Protein AF-A0A1J7C8D5-F1 (afdb_monomer_lite)

Structure (mmCIF, N/CA/C/O backbone):
data_AF-A0A1J7C8D5-F1
#
_entry.id   AF-A0A1J7C8D5-F1
#
loop_
_atom_site.group_PDB
_atom_site.id
_atom_site.type_symbol
_atom_site.label_atom_id
_atom_site.label_alt_id
_atom_site.label_comp_id
_atom_site.label_asym_id
_atom_site.label_entity_id
_atom_site.label_seq_id
_atom_site.pdbx_PDB_ins_code
_atom_site.Cartn_x
_atom_site.Cartn_y
_atom_site.Cartn_z
_atom_site.occupancy
_atom_site.B_iso_or_equiv
_atom_site.auth_seq_id
_atom_site.auth_comp_id
_atom_site.auth_asym_id
_atom_site.auth_atom_id
_atom_site.pdbx_PDB_model_num
ATOM 1 N N . MET A 1 1 ? -14.753 -7.731 -18.703 1.00 59.88 1 MET A N 1
ATOM 2 C CA . MET A 1 1 ? -14.524 -6.638 -17.729 1.00 59.88 1 MET A CA 1
ATOM 3 C C . MET A 1 1 ? -13.085 -6.703 -17.249 1.00 59.88 1 MET A C 1
ATOM 5 O O . MET A 1 1 ? -12.625 -7.797 -16.935 1.00 59.88 1 MET A O 1
ATOM 9 N N . GLY A 1 2 ? -12.361 -5.581 -17.249 1.00 81.50 2 GLY A N 1
ATOM 10 C CA . GLY A 1 2 ? -10.963 -5.546 -16.809 1.00 81.50 2 GLY A CA 1
ATOM 11 C C . GLY A 1 2 ? -10.832 -5.705 -15.291 1.00 81.50 2 GLY A C 1
ATOM 12 O O . GLY A 1 2 ? -11.803 -5.534 -14.555 1.00 81.50 2 GLY A O 1
ATOM 13 N N . LEU A 1 3 ? -9.626 -6.015 -14.795 1.00 83.50 3 LEU A N 1
ATOM 14 C CA . LEU A 1 3 ? -9.360 -6.069 -13.348 1.00 83.50 3 LEU A CA 1
ATOM 15 C C . LEU A 1 3 ? -9.719 -4.737 -12.666 1.00 83.50 3 LEU A C 1
ATOM 17 O O . LEU A 1 3 ? -10.381 -4.744 -11.635 1.00 83.50 3 LEU A O 1
ATOM 21 N N . ILE A 1 4 ? -9.399 -3.605 -13.298 1.00 84.44 4 ILE A N 1
ATOM 22 C CA . ILE A 1 4 ? -9.742 -2.271 -12.791 1.00 84.44 4 ILE A CA 1
ATOM 23 C C . ILE A 1 4 ? -11.251 -2.042 -12.640 1.00 84.44 4 ILE A C 1
ATOM 25 O O . ILE A 1 4 ? -11.657 -1.410 -11.673 1.00 84.44 4 ILE A O 1
ATOM 29 N N . ASP A 1 5 ? -12.091 -2.583 -13.527 1.00 84.69 5 ASP A N 1
ATOM 30 C CA . ASP A 1 5 ? -13.547 -2.428 -13.409 1.00 84.69 5 ASP A CA 1
ATOM 31 C C . ASP A 1 5 ? -14.073 -3.184 -12.183 1.00 84.69 5 ASP A C 1
ATOM 33 O O . ASP A 1 5 ? -14.836 -2.633 -11.396 1.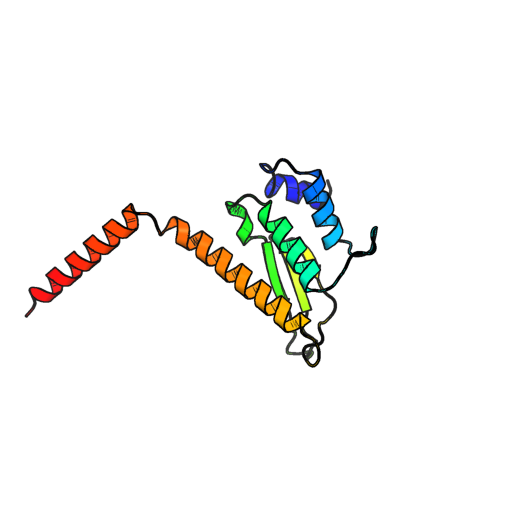00 84.69 5 ASP A O 1
ATOM 37 N N . ARG A 1 6 ? -13.570 -4.407 -11.952 1.00 85.62 6 ARG A N 1
ATOM 38 C CA . ARG A 1 6 ? -13.903 -5.204 -10.758 1.00 85.62 6 ARG A CA 1
ATOM 39 C C . ARG A 1 6 ? -13.435 -4.532 -9.469 1.00 85.62 6 ARG A C 1
ATOM 41 O O . ARG A 1 6 ? -14.167 -4.525 -8.481 1.00 85.62 6 ARG A O 1
ATOM 48 N N . LEU A 1 7 ? -12.225 -3.969 -9.475 1.00 86.25 7 LEU A N 1
ATOM 49 C CA . LEU A 1 7 ? -11.710 -3.211 -8.338 1.00 86.25 7 LEU A CA 1
ATOM 50 C C . LEU A 1 7 ? -12.563 -1.960 -8.092 1.00 86.25 7 LEU A C 1
ATOM 52 O O . LEU A 1 7 ? -12.908 -1.687 -6.947 1.00 86.25 7 LEU A O 1
ATOM 56 N N . TYR A 1 8 ? -12.938 -1.234 -9.150 1.00 86.06 8 TYR A N 1
ATOM 57 C CA . TYR A 1 8 ? -13.786 -0.044 -9.067 1.00 86.06 8 TYR A CA 1
ATOM 58 C C . TYR A 1 8 ? -15.132 -0.347 -8.412 1.00 86.06 8 TYR A C 1
ATOM 60 O O . TYR A 1 8 ? -15.490 0.282 -7.414 1.00 86.06 8 TYR A O 1
ATOM 68 N N . ASP A 1 9 ? -15.833 -1.355 -8.929 1.00 85.50 9 ASP A N 1
ATOM 69 C CA . ASP A 1 9 ? -17.159 -1.732 -8.449 1.00 85.50 9 ASP A CA 1
ATOM 70 C C . ASP A 1 9 ? -17.144 -2.196 -6.991 1.00 85.50 9 ASP A C 1
ATOM 72 O O . ASP A 1 9 ? -18.084 -1.919 -6.248 1.00 85.50 9 ASP A O 1
ATOM 76 N N . ARG A 1 10 ? -16.075 -2.877 -6.567 1.00 86.81 10 ARG A N 1
ATOM 77 C CA . ARG A 1 10 ? -15.963 -3.411 -5.207 1.00 86.81 10 ARG A CA 1
ATOM 78 C C . ARG A 1 10 ? -15.462 -2.380 -4.199 1.00 86.81 10 ARG A C 1
ATOM 80 O O . ARG A 1 10 ? -16.015 -2.285 -3.112 1.00 86.81 10 ARG A O 1
ATOM 87 N N . PHE A 1 11 ? -14.426 -1.619 -4.542 1.00 85.75 11 PHE A N 1
ATOM 88 C CA . PHE A 1 11 ? -13.656 -0.843 -3.563 1.00 85.75 11 PHE A CA 1
ATOM 89 C C . PHE A 1 11 ? -13.886 0.669 -3.628 1.00 85.75 11 PHE A C 1
ATOM 91 O O . PHE A 1 11 ? -13.628 1.358 -2.643 1.00 85.75 11 PHE A O 1
ATOM 98 N N . PHE A 1 12 ? -14.379 1.189 -4.757 1.00 84.81 12 PHE A N 1
ATOM 99 C CA . PHE A 1 12 ? -14.393 2.628 -5.050 1.00 84.81 12 PHE A CA 1
ATOM 100 C C . PHE A 1 12 ? -15.780 3.183 -5.408 1.00 84.81 12 PHE A C 1
ATOM 102 O O . PHE A 1 12 ? -15.891 4.333 -5.835 1.00 84.81 12 PHE A O 1
ATOM 109 N N . ARG A 1 13 ? -16.841 2.380 -5.250 1.00 70.56 13 ARG A N 1
ATOM 110 C CA . ARG A 1 13 ? -18.203 2.654 -5.749 1.00 70.56 13 ARG A CA 1
ATOM 111 C C . ARG A 1 13 ? -18.802 4.001 -5.317 1.00 70.56 13 ARG A C 1
ATOM 113 O O . ARG A 1 13 ? -19.675 4.508 -6.010 1.00 70.56 13 ARG A O 1
ATOM 120 N N . GLN A 1 14 ? -18.339 4.581 -4.207 1.00 65.75 14 GLN A N 1
ATOM 121 C CA . GLN A 1 14 ? -18.823 5.866 -3.678 1.00 65.75 14 GLN A CA 1
ATOM 122 C C . GLN A 1 14 ? -17.901 7.059 -4.015 1.00 65.75 14 GLN A C 1
ATOM 124 O O . GLN A 1 14 ? -18.223 8.206 -3.714 1.00 65.75 14 GLN A O 1
ATOM 129 N N . GLY A 1 15 ? -16.756 6.818 -4.660 1.00 57.25 15 GLY A N 1
ATOM 130 C CA . GLY A 1 15 ? -15.755 7.833 -4.975 1.00 57.25 15 GLY A CA 1
ATOM 131 C C . GLY A 1 15 ? -15.958 8.434 -6.364 1.00 57.25 15 GLY A C 1
ATOM 132 O O . GLY A 1 15 ? -15.539 7.856 -7.374 1.00 57.25 15 GLY A O 1
ATOM 133 N N . GLY A 1 16 ? -16.552 9.627 -6.434 1.00 62.59 16 GLY A N 1
ATOM 134 C CA . GLY A 1 16 ? -16.609 10.438 -7.652 1.00 62.59 16 GLY A CA 1
ATOM 135 C C . GLY A 1 16 ? -15.207 10.855 -8.097 1.00 62.59 16 GLY A C 1
ATOM 136 O O . GLY A 1 16 ? -14.746 11.917 -7.701 1.00 62.59 16 GLY A O 1
ATOM 137 N N . LYS A 1 17 ? -14.501 9.976 -8.830 1.00 82.00 17 LYS A N 1
ATOM 138 C CA . LYS A 1 17 ? -13.147 10.171 -9.404 1.00 82.00 17 LYS A CA 1
ATOM 139 C C . LYS A 1 17 ? -12.675 8.971 -10.256 1.00 82.00 17 LYS A C 1
ATOM 141 O O . LYS A 1 17 ? -11.482 8.674 -10.298 1.00 82.00 17 LYS A O 1
ATOM 146 N N . ARG A 1 18 ? -13.574 8.269 -10.973 1.00 85.94 18 ARG A N 1
ATOM 147 C CA . ARG A 1 18 ? -13.233 7.056 -11.766 1.00 85.94 18 ARG A CA 1
ATOM 148 C C . ARG A 1 18 ? -12.024 7.249 -12.684 1.00 85.94 18 ARG A C 1
ATOM 150 O O . ARG A 1 18 ? -11.163 6.375 -12.743 1.00 85.94 18 ARG A O 1
ATOM 157 N N . ALA A 1 19 ? -11.926 8.400 -13.349 1.00 85.25 19 ALA A N 1
ATOM 158 C CA . ALA A 1 19 ? -10.792 8.728 -14.210 1.00 85.25 19 ALA A CA 1
ATOM 159 C C . ALA A 1 19 ? -9.460 8.799 -13.437 1.00 85.25 19 ALA A C 1
ATOM 161 O O . ALA A 1 19 ? -8.472 8.215 -13.875 1.00 85.25 19 ALA A O 1
ATOM 162 N N . ALA A 1 20 ? -9.439 9.445 -12.265 1.00 87.00 20 ALA A N 1
ATOM 163 C CA . ALA A 1 20 ? -8.242 9.564 -11.430 1.00 87.00 20 ALA A CA 1
ATOM 164 C C . ALA A 1 20 ? -7.811 8.210 -10.843 1.00 87.00 20 ALA A C 1
ATOM 166 O O . ALA A 1 20 ? -6.635 7.865 -10.902 1.00 87.00 20 ALA A O 1
ATOM 167 N N . ILE A 1 21 ? -8.767 7.408 -10.363 1.00 88.81 21 ILE A N 1
ATOM 168 C CA . ILE A 1 21 ? -8.517 6.048 -9.853 1.00 88.81 21 ILE A CA 1
ATOM 169 C C . ILE A 1 21 ? -7.959 5.154 -10.963 1.00 88.81 21 ILE A C 1
ATOM 171 O O . ILE A 1 21 ? -6.956 4.471 -10.774 1.00 88.81 21 ILE A O 1
ATOM 175 N N . THR A 1 22 ? -8.562 5.207 -12.153 1.00 88.62 22 THR A N 1
ATOM 176 C CA . THR A 1 22 ? -8.097 4.438 -13.315 1.00 88.62 22 THR A CA 1
ATOM 177 C C . THR A 1 22 ? -6.695 4.872 -13.740 1.00 88.62 22 THR A C 1
ATOM 179 O O . THR A 1 22 ? -5.872 4.024 -14.085 1.00 88.62 22 THR A O 1
ATOM 182 N N . ARG A 1 23 ? -6.395 6.179 -13.699 1.00 87.94 23 ARG A N 1
ATOM 183 C CA . ARG A 1 23 ? -5.058 6.709 -13.996 1.00 87.94 23 ARG A CA 1
ATOM 184 C C . ARG A 1 23 ? -4.024 6.202 -12.991 1.00 87.94 23 ARG A C 1
ATOM 186 O O . ARG A 1 23 ? -3.022 5.639 -13.419 1.00 87.94 23 ARG A O 1
ATOM 193 N N . LEU A 1 24 ? -4.284 6.345 -11.691 1.00 89.25 24 LEU A N 1
ATOM 194 C CA . LEU A 1 24 ? -3.383 5.875 -10.631 1.00 89.25 24 LEU A CA 1
ATOM 195 C C . LEU A 1 24 ? -3.151 4.366 -10.713 1.00 89.25 24 LEU A C 1
ATOM 197 O O . LEU A 1 24 ? -2.011 3.915 -10.668 1.00 89.25 24 LEU A O 1
ATOM 201 N N . TYR A 1 25 ? -4.211 3.582 -10.922 1.00 90.38 25 TYR A N 1
ATOM 202 C CA . TYR A 1 25 ? -4.084 2.139 -11.106 1.00 90.38 25 TYR A CA 1
ATOM 203 C C . TYR A 1 25 ? -3.180 1.784 -12.294 1.00 90.38 25 TYR A C 1
ATOM 205 O O . TYR A 1 25 ? -2.343 0.889 -12.189 1.00 90.38 25 TYR A O 1
ATOM 213 N N . ARG A 1 26 ? -3.321 2.480 -13.430 1.00 88.81 26 ARG A N 1
ATOM 214 C CA . ARG A 1 26 ? -2.467 2.248 -14.607 1.00 88.81 26 ARG A CA 1
ATOM 215 C C . ARG A 1 26 ? -1.009 2.607 -14.333 1.00 88.81 26 ARG A C 1
ATOM 217 O O . ARG A 1 26 ? -0.135 1.850 -14.731 1.00 88.81 26 ARG A O 1
ATOM 224 N N . GLN A 1 27 ? -0.755 3.707 -13.624 1.00 88.88 27 GLN A N 1
ATOM 225 C CA . GLN A 1 27 ? 0.602 4.109 -13.233 1.00 88.88 27 GLN A CA 1
ATOM 226 C C . GLN A 1 27 ? 1.280 3.072 -12.323 1.00 88.88 27 GLN A C 1
ATOM 228 O O . GLN A 1 27 ? 2.493 2.916 -12.387 1.00 88.88 27 GLN A O 1
ATOM 233 N N . LEU A 1 28 ? 0.502 2.357 -11.506 1.00 90.25 28 LEU A N 1
ATOM 234 C CA . LEU A 1 28 ? 1.001 1.300 -10.624 1.00 90.25 28 LEU A CA 1
ATOM 235 C C . LEU A 1 28 ? 1.175 -0.046 -11.339 1.00 90.25 28 LEU A C 1
ATOM 237 O O . LEU A 1 28 ? 2.193 -0.701 -11.161 1.00 90.25 28 LEU A O 1
ATOM 241 N N . SER A 1 29 ? 0.193 -0.464 -12.142 1.00 87.44 29 SER A N 1
ATOM 242 C CA . SER A 1 29 ? 0.192 -1.789 -12.791 1.00 87.44 29 SER A CA 1
ATOM 243 C C . SER A 1 29 ? 1.045 -1.860 -14.058 1.00 87.44 29 SER A C 1
ATOM 245 O O . SER A 1 29 ? 1.431 -2.949 -14.475 1.00 87.44 29 SER A O 1
ATOM 247 N N . GLN A 1 30 ? 1.322 -0.719 -14.693 1.00 84.31 30 GLN A N 1
ATOM 248 C CA . GLN A 1 30 ? 2.143 -0.616 -15.903 1.00 84.31 30 GLN A CA 1
ATOM 249 C C . GLN A 1 30 ? 3.070 0.608 -15.810 1.00 84.31 30 GLN A C 1
ATOM 251 O O . GLN A 1 30 ? 2.903 1.576 -16.565 1.00 84.31 30 GLN A O 1
ATOM 256 N N . PRO A 1 31 ? 4.030 0.607 -14.867 1.00 75.50 31 PRO A N 1
ATOM 257 C CA . PRO A 1 31 ? 4.961 1.717 -14.718 1.00 75.50 31 PRO A CA 1
ATOM 258 C C . PRO A 1 31 ? 5.779 1.894 -16.007 1.00 75.50 31 PRO A C 1
ATOM 260 O O . PRO A 1 31 ? 6.286 0.928 -16.570 1.00 75.50 31 PRO A O 1
ATOM 263 N N . GLY A 1 32 ? 5.866 3.128 -16.512 1.00 68.56 32 GLY A N 1
ATOM 264 C CA . GLY A 1 32 ? 6.65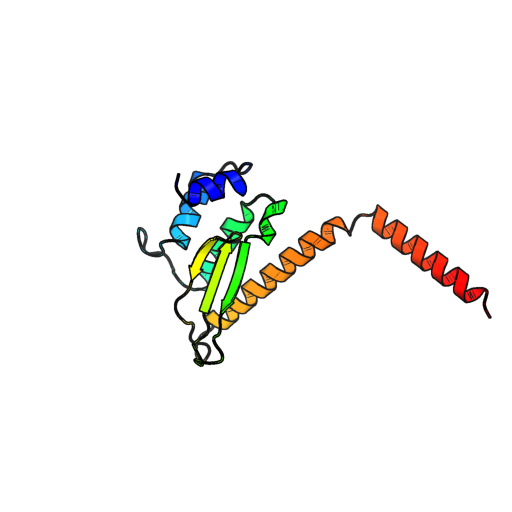1 3.480 -17.706 1.00 68.56 32 GLY A CA 1
ATOM 265 C C . GLY A 1 32 ? 5.952 3.313 -19.064 1.00 68.56 32 GLY A C 1
ATOM 266 O O . GLY A 1 32 ? 6.471 3.794 -20.065 1.00 68.56 32 GLY A O 1
ATOM 267 N N . ALA A 1 33 ? 4.756 2.716 -19.136 1.00 66.25 33 ALA A N 1
ATOM 268 C CA . ALA A 1 33 ? 4.106 2.432 -20.423 1.00 66.25 33 ALA A CA 1
ATOM 269 C C . ALA A 1 33 ? 3.582 3.673 -21.181 1.00 66.25 33 ALA A C 1
ATOM 271 O O . ALA A 1 33 ? 3.258 3.555 -22.364 1.00 66.25 33 ALA A O 1
ATOM 272 N N . ARG A 1 34 ? 3.422 4.840 -20.527 1.00 58.72 34 ARG A N 1
ATOM 273 C CA . ARG A 1 34 ? 2.798 6.036 -21.146 1.00 58.72 34 ARG A CA 1
ATOM 274 C C . ARG A 1 34 ? 3.309 7.417 -20.705 1.00 58.72 34 ARG A C 1
ATOM 276 O O . ARG A 1 34 ? 2.975 8.382 -21.379 1.00 58.72 34 ARG A O 1
ATOM 283 N N . GLU A 1 35 ? 4.091 7.548 -19.634 1.00 57.19 35 GLU A N 1
ATOM 284 C CA . GLU A 1 35 ? 4.664 8.834 -19.186 1.00 57.19 35 GLU A CA 1
ATOM 285 C C . GLU A 1 35 ? 6.041 8.571 -18.534 1.00 57.19 35 GLU A C 1
ATOM 287 O O . GLU A 1 35 ? 6.146 7.611 -17.762 1.00 57.19 35 GLU A O 1
ATOM 292 N N . PRO A 1 36 ? 7.090 9.381 -18.794 1.00 52.06 36 PRO A N 1
ATOM 293 C CA . PRO A 1 36 ? 8.311 9.344 -18.001 1.00 52.06 36 PRO A CA 1
ATOM 294 C C . PRO A 1 36 ? 7.979 9.987 -16.657 1.00 52.06 36 PRO A C 1
ATOM 296 O O . PRO A 1 36 ? 7.896 11.207 -16.512 1.00 52.06 36 PRO A O 1
ATOM 299 N N . HIS A 1 37 ? 7.674 9.154 -15.679 1.00 65.62 37 HIS A N 1
ATOM 300 C CA . HIS A 1 37 ? 7.380 9.585 -14.328 1.00 65.62 37 HIS A CA 1
ATOM 301 C C . HIS A 1 37 ? 8.308 8.862 -13.385 1.00 65.62 37 HIS A C 1
ATOM 303 O O . HIS A 1 37 ? 8.597 7.689 -13.593 1.00 65.62 37 HIS A O 1
ATOM 309 N N . ASP A 1 38 ? 8.742 9.578 -12.354 1.00 75.19 38 ASP A N 1
ATOM 310 C CA . ASP A 1 38 ? 9.563 9.034 -11.289 1.00 75.19 38 ASP A CA 1
ATOM 311 C C . ASP A 1 38 ? 8.998 7.677 -10.817 1.00 75.19 38 ASP A C 1
ATOM 313 O O . ASP A 1 38 ? 7.809 7.563 -10.472 1.00 75.19 38 ASP A O 1
ATOM 317 N N . LEU A 1 39 ? 9.846 6.650 -10.924 1.00 81.69 39 LEU A N 1
ATOM 318 C CA . LEU A 1 39 ? 9.583 5.259 -10.553 1.00 81.69 39 LEU A CA 1
ATOM 319 C C . LEU A 1 39 ? 10.315 4.884 -9.261 1.00 81.69 39 LEU A C 1
ATOM 321 O O . LEU A 1 39 ? 10.393 3.697 -8.939 1.00 81.69 39 LEU A O 1
ATOM 325 N N . THR A 1 40 ? 10.844 5.867 -8.524 1.00 86.56 40 THR A N 1
ATOM 326 C CA . THR A 1 40 ? 11.432 5.611 -7.210 1.00 86.56 40 THR A CA 1
ATOM 327 C C . THR A 1 40 ? 10.446 4.838 -6.326 1.00 86.56 40 THR A C 1
ATOM 329 O O . THR A 1 40 ? 9.225 5.058 -6.398 1.00 86.56 40 THR A O 1
ATOM 332 N N . PRO A 1 41 ? 10.946 3.932 -5.467 1.00 88.06 41 PRO A N 1
ATOM 333 C CA . PRO A 1 41 ? 10.107 3.155 -4.560 1.00 88.06 41 PRO A CA 1
ATOM 334 C C . PRO A 1 41 ? 9.147 4.018 -3.742 1.00 88.06 41 PRO A C 1
ATOM 336 O O . PRO A 1 41 ? 7.958 3.710 -3.651 1.00 88.06 41 PRO A O 1
ATOM 339 N N . THR A 1 42 ? 9.626 5.156 -3.244 1.00 87.88 42 THR A N 1
ATOM 340 C CA . THR A 1 42 ? 8.831 6.124 -2.483 1.00 87.88 42 THR A CA 1
ATOM 341 C C . THR A 1 42 ? 7.680 6.697 -3.298 1.00 87.88 42 THR A C 1
ATOM 343 O O . THR A 1 42 ? 6.538 6.688 -2.836 1.00 87.88 42 THR A O 1
ATOM 346 N N . THR A 1 43 ? 7.928 7.110 -4.541 1.00 89.38 43 THR A N 1
ATOM 347 C CA . THR A 1 43 ? 6.876 7.625 -5.422 1.00 89.38 43 THR A CA 1
ATOM 348 C C . THR A 1 43 ? 5.844 6.549 -5.769 1.00 89.38 43 THR A C 1
ATOM 350 O O . THR A 1 43 ? 4.637 6.812 -5.758 1.00 89.38 43 THR A O 1
ATOM 353 N N . MET A 1 44 ? 6.281 5.314 -6.027 1.00 91.56 44 MET A N 1
ATOM 354 C CA . MET A 1 44 ? 5.372 4.191 -6.282 1.00 91.56 44 MET A CA 1
ATOM 355 C C . MET A 1 44 ? 4.500 3.883 -5.061 1.00 91.56 44 MET A C 1
ATOM 357 O O . MET A 1 44 ? 3.284 3.725 -5.189 1.00 91.56 44 MET A O 1
ATOM 361 N N . VAL A 1 45 ? 5.096 3.845 -3.868 1.00 92.44 45 VAL A N 1
ATOM 362 C CA . VAL A 1 45 ? 4.368 3.616 -2.616 1.00 92.44 45 VAL A CA 1
ATOM 363 C C . VAL A 1 45 ? 3.403 4.758 -2.315 1.00 92.44 45 VAL A C 1
ATOM 365 O O . VAL A 1 45 ? 2.248 4.496 -1.987 1.00 92.44 45 VAL A O 1
ATOM 368 N N . A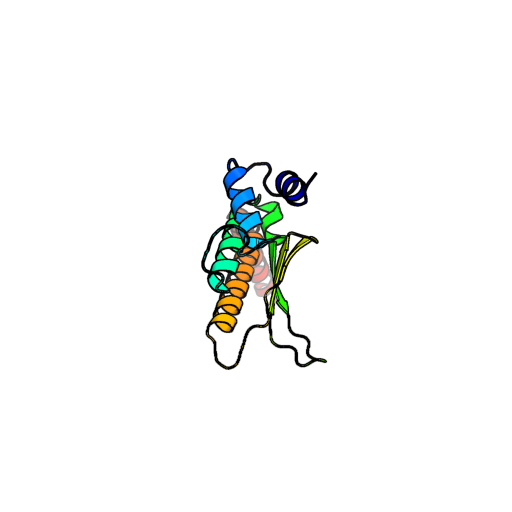LA A 1 46 ? 3.803 6.012 -2.515 1.00 91.50 46 ALA A N 1
ATOM 369 C CA . ALA A 1 46 ? 2.926 7.165 -2.336 1.00 91.50 46 ALA A CA 1
ATOM 370 C C . ALA A 1 46 ? 1.693 7.106 -3.256 1.00 91.50 46 ALA A C 1
ATOM 372 O O . ALA A 1 46 ? 0.568 7.304 -2.792 1.00 91.50 46 ALA A O 1
ATOM 373 N N . ARG A 1 47 ? 1.867 6.750 -4.538 1.00 93.06 47 ARG A N 1
ATOM 374 C CA . ARG A 1 47 ? 0.745 6.540 -5.477 1.00 93.06 47 ARG A CA 1
ATOM 375 C C . ARG A 1 47 ? -0.190 5.428 -5.008 1.00 93.06 47 ARG A C 1
ATOM 377 O O . ARG A 1 47 ? -1.409 5.560 -5.120 1.00 93.06 47 ARG A O 1
ATOM 384 N N . PHE A 1 48 ? 0.361 4.344 -4.467 1.00 94.88 48 PHE A N 1
ATOM 385 C CA . PHE A 1 48 ? -0.432 3.250 -3.914 1.00 94.88 48 PHE A CA 1
ATOM 386 C C . PHE A 1 48 ? -1.227 3.680 -2.673 1.00 94.88 48 PHE A C 1
ATOM 388 O O . PHE A 1 48 ? -2.420 3.392 -2.583 1.00 94.88 48 PHE A O 1
ATOM 395 N N . MET A 1 49 ? -0.624 4.453 -1.766 1.00 93.19 49 MET A N 1
ATOM 396 C CA . MET A 1 49 ? -1.330 5.016 -0.607 1.00 93.19 49 MET A CA 1
ATOM 397 C C . MET A 1 49 ? -2.417 6.012 -1.024 1.00 93.19 49 MET A C 1
ATOM 399 O O . MET A 1 49 ? -3.512 6.010 -0.461 1.00 93.19 49 MET A O 1
ATOM 403 N N . GLN A 1 50 ? -2.173 6.810 -2.064 1.00 91.94 50 GLN A N 1
ATOM 404 C CA . GLN A 1 50 ? -3.190 7.686 -2.642 1.00 91.94 50 GLN A CA 1
ATOM 405 C C . GLN A 1 50 ? -4.358 6.882 -3.232 1.00 91.94 50 GLN A C 1
ATOM 407 O O . GLN A 1 50 ? -5.518 7.255 -3.054 1.00 91.94 50 GLN A O 1
ATOM 412 N N . LEU A 1 51 ? -4.075 5.759 -3.898 1.00 92.50 51 LEU A N 1
ATOM 413 C CA . LEU A 1 51 ? -5.111 4.848 -4.376 1.00 92.50 51 LEU A CA 1
ATOM 414 C C . LEU A 1 51 ? -5.920 4.265 -3.203 1.00 92.50 51 LEU A C 1
ATOM 416 O O . LEU A 1 51 ? -7.147 4.302 -3.252 1.00 92.50 51 LEU A O 1
ATOM 420 N N . ARG A 1 52 ? -5.260 3.816 -2.125 1.00 92.50 52 ARG A N 1
ATOM 421 C CA . ARG A 1 52 ? -5.912 3.355 -0.881 1.00 92.50 52 ARG A CA 1
ATOM 422 C C . ARG A 1 52 ? -6.825 4.428 -0.280 1.00 92.50 52 ARG A C 1
ATOM 424 O O . ARG A 1 52 ? -7.926 4.108 0.159 1.00 92.50 52 ARG A O 1
ATOM 431 N N . ALA A 1 53 ? -6.429 5.700 -0.300 1.00 89.88 53 ALA A N 1
ATOM 432 C CA . ALA A 1 53 ? -7.237 6.794 0.245 1.00 89.88 53 ALA A CA 1
ATOM 433 C C . ALA A 1 53 ? -8.588 6.982 -0.477 1.00 89.88 53 ALA A C 1
ATOM 435 O O . ALA A 1 53 ? -9.568 7.385 0.157 1.00 89.88 53 ALA A O 1
ATOM 436 N N . TYR A 1 54 ? -8.659 6.658 -1.775 1.00 89.81 54 TYR A N 1
ATOM 437 C CA . TYR A 1 54 ? -9.909 6.687 -2.543 1.00 89.81 54 TYR A CA 1
ATOM 438 C C . TYR A 1 54 ? -10.848 5.517 -2.246 1.00 89.81 54 TYR A C 1
ATOM 440 O O . TYR A 1 54 ? -12.025 5.600 -2.599 1.00 89.81 54 TYR A O 1
ATOM 448 N N . ALA A 1 55 ? -10.353 4.434 -1.648 1.00 90.06 55 ALA A N 1
ATOM 449 C CA . ALA A 1 55 ? -11.190 3.296 -1.310 1.00 90.06 55 ALA A CA 1
ATOM 450 C C . ALA A 1 55 ? -12.165 3.651 -0.181 1.00 90.06 55 ALA A C 1
ATOM 452 O O . ALA A 1 55 ? -11.847 4.447 0.717 1.00 90.06 55 ALA A O 1
ATOM 453 N N . ASN A 1 56 ? -13.338 3.012 -0.210 1.00 88.44 56 ASN A N 1
ATOM 454 C CA . ASN A 1 56 ? -14.285 3.055 0.901 1.00 88.44 56 ASN A CA 1
ATOM 455 C C . ASN A 1 56 ? -13.559 2.648 2.193 1.00 88.44 56 ASN A C 1
ATOM 457 O O . ASN A 1 56 ? -12.743 1.723 2.172 1.00 88.44 56 ASN A O 1
ATOM 461 N N . SER A 1 57 ? -13.858 3.321 3.307 1.00 84.75 57 SER A N 1
ATOM 462 C CA . SER A 1 57 ? -13.159 3.127 4.587 1.00 84.75 57 SER A CA 1
ATOM 463 C C . SER A 1 57 ? -13.082 1.657 5.008 1.00 84.75 57 SER A C 1
ATOM 465 O O . SER A 1 57 ? -12.004 1.198 5.371 1.00 84.75 57 SER A O 1
ATOM 467 N N . GLU A 1 58 ? -14.180 0.913 4.852 1.00 86.12 58 GLU A N 1
ATOM 468 C CA . GLU A 1 58 ? -14.295 -0.521 5.163 1.00 86.12 58 GLU A CA 1
ATOM 469 C C . GLU A 1 58 ? -13.243 -1.391 4.448 1.00 86.12 58 GLU A C 1
ATOM 471 O O . GLU A 1 58 ? -12.777 -2.398 4.984 1.00 86.12 58 GLU A O 1
ATOM 476 N N . TYR A 1 59 ? -12.829 -0.994 3.243 1.00 89.25 59 TYR A N 1
ATOM 477 C CA . TYR A 1 59 ? -11.934 -1.784 2.401 1.00 89.25 59 TYR A CA 1
ATOM 478 C C . TYR A 1 59 ? -10.484 -1.308 2.407 1.00 89.25 59 TYR A C 1
ATOM 480 O O . TYR A 1 59 ? -9.64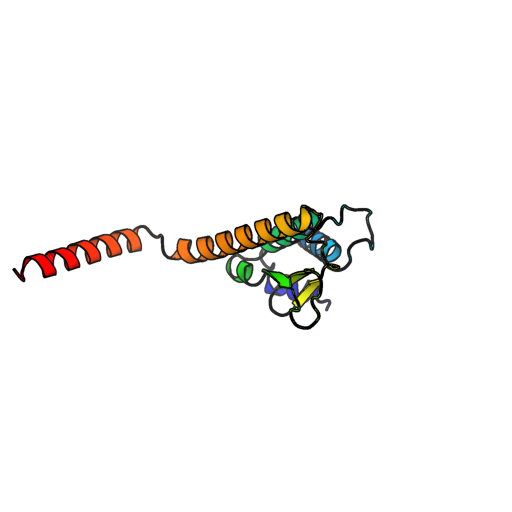1 -1.947 1.779 1.00 89.25 59 TYR A O 1
ATOM 488 N N . ARG A 1 60 ? -10.149 -0.221 3.113 1.00 89.12 60 ARG A N 1
ATOM 489 C CA . ARG A 1 60 ? -8.781 0.333 3.109 1.00 89.12 60 ARG A CA 1
ATOM 490 C C . ARG A 1 60 ? -7.732 -0.650 3.622 1.00 89.12 60 ARG A C 1
ATOM 492 O O . ARG A 1 60 ? -6.635 -0.673 3.074 1.00 89.12 60 ARG A O 1
ATOM 499 N N . LYS A 1 61 ? -8.090 -1.499 4.588 1.00 89.31 61 LYS A N 1
ATOM 500 C CA . LYS A 1 61 ? -7.223 -2.562 5.129 1.00 89.31 61 LYS A CA 1
ATOM 501 C C . LYS A 1 61 ? -6.872 -3.664 4.123 1.00 89.31 61 LYS A C 1
ATOM 503 O O . LYS A 1 61 ? -5.939 -4.431 4.330 1.00 89.31 61 LYS A O 1
ATOM 508 N N . LEU A 1 62 ? -7.632 -3.773 3.029 1.00 93.38 62 LEU A N 1
ATOM 509 C CA . LEU A 1 62 ? -7.362 -4.747 1.967 1.00 93.38 62 LEU A CA 1
ATOM 510 C C . LEU A 1 62 ? -6.263 -4.271 1.012 1.00 93.38 62 LEU A C 1
ATOM 512 O O . LEU A 1 62 ? -5.792 -5.059 0.199 1.00 93.38 62 LEU A O 1
ATOM 516 N N . PHE A 1 63 ? -5.850 -3.005 1.092 1.00 94.81 63 PHE A N 1
ATOM 517 C CA . PHE A 1 63 ? -4.705 -2.483 0.357 1.00 94.81 63 PHE A CA 1
ATOM 518 C C . PHE A 1 63 ? -3.460 -2.764 1.182 1.00 94.81 63 PHE A C 1
ATOM 520 O O . PHE A 1 63 ? -3.301 -2.185 2.247 1.00 94.81 63 PHE A O 1
ATOM 527 N N . GLN A 1 64 ? -2.575 -3.633 0.712 1.00 95.06 64 GLN A N 1
ATOM 528 C CA . GLN A 1 64 ? -1.436 -4.108 1.496 1.00 95.06 64 GLN A CA 1
ATOM 529 C C . GLN A 1 64 ? -0.116 -3.779 0.804 1.00 95.06 64 GLN A C 1
ATOM 531 O O . GLN A 1 64 ? 0.066 -4.096 -0.375 1.00 95.06 64 GLN A O 1
ATOM 536 N N . LEU A 1 65 ? 0.805 -3.167 1.556 1.00 95.88 65 LEU A N 1
ATOM 537 C CA . LEU A 1 65 ? 2.217 -3.054 1.201 1.00 95.88 65 LEU A CA 1
ATOM 538 C C . LEU A 1 65 ? 3.019 -4.100 1.982 1.00 95.88 65 LEU A C 1
ATOM 540 O O . LEU A 1 65 ? 3.170 -4.027 3.203 1.00 95.88 65 LEU A O 1
ATOM 544 N N . SER A 1 66 ? 3.573 -5.068 1.265 1.00 92.38 66 SER A N 1
ATOM 545 C CA . SER A 1 66 ? 4.403 -6.125 1.836 1.00 92.38 66 SER A CA 1
ATOM 546 C C . SER A 1 66 ? 5.861 -5.939 1.443 1.00 92.38 66 SER A C 1
ATOM 548 O O . SER A 1 66 ? 6.158 -5.537 0.324 1.00 92.38 66 SER A O 1
ATOM 550 N N . LEU A 1 67 ? 6.767 -6.288 2.357 1.00 90.50 67 LEU A N 1
ATOM 551 C CA . LEU A 1 67 ? 8.186 -6.470 2.059 1.00 90.50 67 LEU A CA 1
ATOM 552 C C . LEU A 1 67 ? 8.415 -7.967 1.880 1.00 90.50 67 LEU A C 1
ATOM 554 O O . LEU A 1 67 ? 7.922 -8.762 2.682 1.00 90.50 67 LEU A O 1
ATOM 558 N N . ARG A 1 68 ? 9.112 -8.340 0.816 1.00 88.56 68 ARG A N 1
ATOM 559 C CA . ARG A 1 68 ? 9.423 -9.717 0.452 1.00 88.56 68 ARG A CA 1
ATOM 560 C C . ARG A 1 68 ? 10.924 -9.924 0.573 1.00 88.56 68 ARG A C 1
ATOM 562 O O . ARG A 1 68 ? 11.700 -9.127 0.053 1.00 88.56 68 ARG A O 1
ATOM 569 N N . TYR A 1 69 ? 11.292 -11.005 1.239 1.00 83.44 69 TYR A N 1
ATOM 570 C CA . TYR A 1 69 ? 12.649 -11.513 1.342 1.00 83.44 69 TYR A CA 1
ATOM 571 C C . TYR A 1 69 ? 12.562 -13.030 1.300 1.00 83.44 69 TYR A C 1
ATOM 573 O O . TYR A 1 69 ? 11.733 -13.602 2.014 1.00 83.44 69 TYR A O 1
ATOM 581 N N . ASP A 1 70 ? 13.377 -13.654 0.457 1.00 77.12 70 ASP A N 1
ATOM 582 C CA . ASP A 1 70 ? 13.532 -15.101 0.464 1.00 77.12 70 ASP A CA 1
ATOM 583 C C . ASP A 1 70 ? 14.815 -15.455 1.235 1.00 77.12 70 ASP A C 1
ATOM 585 O O . ASP A 1 70 ? 15.917 -15.198 0.736 1.00 77.12 70 ASP A O 1
ATOM 589 N N . PRO A 1 71 ? 14.699 -16.011 2.456 1.00 72.62 71 PRO A N 1
ATOM 590 C CA . PRO A 1 71 ? 15.858 -16.384 3.256 1.00 72.62 71 PRO A CA 1
ATOM 591 C C . PRO A 1 71 ? 16.627 -17.577 2.680 1.00 72.62 71 PRO A C 1
ATOM 593 O O . PRO A 1 71 ? 17.818 -17.703 2.961 1.00 72.62 71 PRO A O 1
ATOM 596 N N . LEU A 1 72 ? 15.980 -18.444 1.895 1.00 72.81 72 LEU A N 1
ATOM 597 C CA . LEU A 1 72 ? 16.613 -19.631 1.317 1.00 72.81 72 LEU A CA 1
ATOM 598 C C . LEU A 1 72 ? 17.498 -19.254 0.130 1.00 72.81 72 LEU A C 1
ATOM 600 O O . LEU A 1 72 ? 18.593 -19.790 -0.019 1.00 72.81 72 LEU A O 1
ATOM 604 N N . GLU A 1 73 ? 17.050 -18.293 -0.673 1.00 70.25 73 GLU A N 1
ATOM 605 C CA . GLU A 1 73 ? 17.790 -17.806 -1.843 1.00 70.25 73 GLU A CA 1
ATOM 606 C C . GLU A 1 73 ? 18.694 -16.604 -1.527 1.00 70.25 73 GLU A C 1
ATOM 608 O O . GLU A 1 73 ? 19.391 -16.104 -2.408 1.00 70.25 73 GLU A O 1
ATOM 613 N N . GLN A 1 74 ? 18.676 -16.115 -0.278 1.00 66.94 7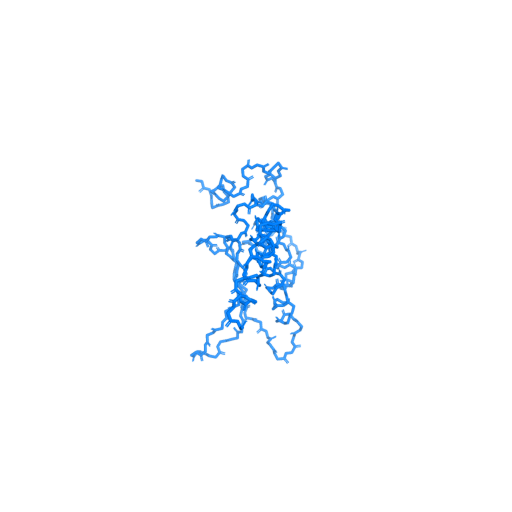4 GLN A N 1
ATOM 614 C CA . GLN A 1 74 ? 19.258 -14.824 0.115 1.00 66.94 74 GLN A CA 1
ATOM 615 C C . GLN A 1 74 ? 18.852 -13.696 -0.847 1.00 66.94 74 GLN A C 1
ATOM 617 O O . GLN A 1 74 ? 19.632 -12.778 -1.121 1.00 66.94 74 GLN A O 1
ATOM 622 N N . ALA A 1 75 ? 17.630 -13.780 -1.380 1.00 69.50 75 ALA A N 1
ATOM 623 C CA . ALA A 1 75 ? 17.179 -12.889 -2.430 1.00 69.50 75 ALA A CA 1
ATOM 624 C C . ALA A 1 75 ? 17.124 -11.447 -1.899 1.00 69.50 75 ALA A C 1
ATOM 626 O O . ALA A 1 75 ? 16.722 -11.226 -0.751 1.00 69.50 75 ALA A O 1
ATOM 627 N N . PRO A 1 76 ? 17.505 -10.444 -2.705 1.00 80.75 76 PRO A N 1
ATOM 628 C CA . PRO A 1 76 ? 17.428 -9.061 -2.271 1.00 80.75 76 PRO A CA 1
ATOM 629 C C . PRO A 1 76 ? 15.976 -8.669 -1.968 1.00 80.75 76 PRO A C 1
ATOM 631 O O . PRO A 1 76 ? 15.029 -9.167 -2.584 1.00 80.75 76 PRO A O 1
ATOM 634 N N . TRP A 1 77 ? 15.803 -7.778 -0.991 1.00 87.25 77 TRP A N 1
ATOM 635 C CA . TRP A 1 77 ? 14.486 -7.319 -0.554 1.00 87.25 77 TRP A CA 1
ATOM 636 C C . TRP A 1 77 ? 13.689 -6.750 -1.723 1.00 87.25 77 TRP A C 1
ATOM 638 O O . TRP A 1 77 ? 14.230 -6.035 -2.546 1.00 87.25 77 TRP A O 1
ATOM 648 N N . SER A 1 78 ? 12.390 -6.994 -1.792 1.00 90.38 78 SER A N 1
ATOM 649 C CA . SER A 1 78 ? 11.491 -6.306 -2.730 1.00 90.38 78 SER A CA 1
ATOM 650 C C . SER A 1 78 ? 10.215 -5.890 -2.012 1.00 90.38 78 SER A C 1
ATOM 652 O O . SER A 1 78 ? 9.971 -6.301 -0.875 1.00 90.38 78 SER A O 1
ATOM 654 N N . TYR A 1 79 ? 9.391 -5.063 -2.650 1.00 92.25 79 TYR A N 1
ATOM 655 C CA . TYR A 1 79 ? 8.070 -4.732 -2.133 1.00 92.25 79 TYR A CA 1
ATOM 656 C C . TYR A 1 79 ? 6.961 -5.149 -3.091 1.00 92.25 79 TYR A C 1
ATOM 658 O O . TYR A 1 79 ? 7.114 -5.172 -4.312 1.00 92.25 79 TYR A O 1
ATOM 666 N N . LEU A 1 80 ? 5.822 -5.488 -2.503 1.00 94.44 80 LEU A N 1
ATOM 667 C CA . LEU A 1 80 ? 4.648 -6.010 -3.180 1.00 94.44 80 LEU A CA 1
ATOM 668 C C . LEU A 1 80 ? 3.428 -5.188 -2.762 1.00 94.44 80 LEU A C 1
ATOM 670 O O . LEU A 1 80 ? 3.197 -4.970 -1.574 1.00 94.44 80 LEU A O 1
ATOM 674 N N . MET A 1 81 ? 2.650 -4.756 -3.749 1.00 96.19 81 MET A N 1
ATOM 675 C CA . MET A 1 81 ? 1.405 -4.013 -3.578 1.00 96.19 81 MET A CA 1
ATOM 676 C C . MET A 1 81 ? 0.226 -4.892 -3.969 1.00 96.19 81 MET A C 1
ATOM 678 O O . MET A 1 81 ? 0.158 -5.376 -5.105 1.00 96.19 81 MET A O 1
ATOM 682 N N . GLN A 1 82 ? -0.715 -5.074 -3.046 1.00 95.88 82 GLN A N 1
ATOM 683 C CA . GLN A 1 82 ? -1.882 -5.933 -3.245 1.00 95.88 82 GLN A CA 1
ATOM 684 C C . GLN A 1 82 ? -3.174 -5.223 -2.860 1.00 95.88 82 GLN A C 1
ATOM 686 O O . GLN A 1 82 ? -3.186 -4.373 -1.975 1.00 95.88 82 GLN A O 1
ATOM 691 N N . ILE A 1 83 ? -4.267 -5.587 -3.526 1.00 94.31 83 ILE A N 1
ATOM 692 C CA . ILE A 1 83 ? -5.624 -5.176 -3.157 1.00 94.31 83 ILE A CA 1
ATOM 693 C C . ILE A 1 83 ? -6.457 -6.446 -3.005 1.00 94.31 83 ILE A C 1
ATOM 695 O O . ILE A 1 83 ? -6.836 -7.063 -4.002 1.00 94.31 83 ILE A O 1
ATOM 699 N N . GLY A 1 84 ? -6.720 -6.858 -1.765 1.00 90.50 84 GLY A N 1
ATOM 700 C CA . GLY A 1 84 ? -7.226 -8.199 -1.472 1.00 90.50 84 GLY A CA 1
ATOM 701 C C . GLY A 1 84 ? -6.290 -9.252 -2.068 1.00 90.50 84 GLY A C 1
ATOM 702 O O . GLY A 1 84 ? -5.080 -9.193 -1.868 1.00 90.50 84 GLY A O 1
ATOM 703 N N . ASP A 1 85 ? -6.837 -10.152 -2.882 1.00 90.94 85 ASP A N 1
ATOM 704 C CA . ASP A 1 85 ? -6.071 -11.237 -3.512 1.00 90.94 85 ASP A CA 1
ATOM 705 C C . ASP A 1 85 ? -5.348 -10.815 -4.805 1.00 90.94 85 ASP A C 1
ATOM 707 O O . ASP A 1 85 ? -4.663 -11.616 -5.442 1.00 90.94 85 ASP A O 1
ATOM 711 N N . TYR A 1 86 ? -5.502 -9.560 -5.236 1.00 91.50 86 TYR A N 1
ATOM 712 C CA . TYR A 1 86 ? -4.942 -9.087 -6.497 1.00 91.50 86 TYR A CA 1
ATOM 713 C C . TYR A 1 86 ? -3.568 -8.455 -6.290 1.00 91.50 86 TYR A C 1
ATOM 715 O O . TYR A 1 86 ? -3.452 -7.397 -5.671 1.00 91.50 86 TYR A O 1
ATOM 723 N N . GLN A 1 87 ? -2.533 -9.062 -6.872 1.00 92.56 87 GLN A N 1
ATOM 724 C CA . GLN A 1 87 ? -1.221 -8.435 -7.015 1.00 92.56 87 GLN A CA 1
ATOM 725 C C . GLN A 1 87 ? -1.289 -7.321 -8.063 1.00 92.56 87 GLN A C 1
ATOM 727 O O . GLN A 1 87 ? -1.597 -7.566 -9.228 1.00 92.56 87 GLN A O 1
ATOM 732 N N . ILE A 1 88 ? -1.006 -6.091 -7.634 1.00 93.62 88 ILE A N 1
ATOM 733 C CA . ILE A 1 88 ? -1.041 -4.905 -8.496 1.00 93.62 88 ILE A CA 1
ATOM 734 C C . ILE A 1 88 ? 0.339 -4.617 -9.069 1.00 93.62 88 ILE A C 1
ATOM 736 O O . ILE A 1 88 ? 0.466 -4.308 -10.250 1.00 93.62 88 ILE A O 1
ATOM 740 N N . TYR A 1 89 ? 1.359 -4.708 -8.220 1.00 93.00 89 TYR A N 1
ATOM 741 C CA . TYR A 1 89 ? 2.734 -4.407 -8.580 1.00 93.00 89 TYR A CA 1
ATOM 742 C C . TYR A 1 89 ? 3.697 -5.134 -7.649 1.00 93.00 89 TYR A C 1
ATOM 744 O O . TYR A 1 89 ? 3.456 -5.210 -6.445 1.00 93.00 89 TYR A O 1
ATOM 752 N N . GLN A 1 90 ? 4.802 -5.616 -8.207 1.00 92.31 90 GLN A N 1
ATOM 753 C CA . GLN A 1 90 ? 5.949 -6.108 -7.459 1.00 92.31 90 GLN A CA 1
ATOM 754 C C . GLN A 1 90 ? 7.186 -5.376 -7.960 1.00 92.31 90 GLN A C 1
ATOM 756 O O . GLN A 1 90 ? 7.396 -5.268 -9.168 1.00 92.31 90 GLN A O 1
ATOM 761 N N . SER A 1 91 ? 7.981 -4.858 -7.032 1.00 89.81 91 SER A N 1
ATOM 762 C CA . SER A 1 91 ? 9.192 -4.135 -7.379 1.00 89.81 91 SER A CA 1
ATOM 763 C C . SER A 1 91 ? 10.292 -5.071 -7.866 1.00 89.81 91 SER A C 1
ATOM 765 O O . SER A 1 91 ? 10.362 -6.225 -7.429 1.00 89.81 91 SER A O 1
ATOM 767 N N . PRO A 1 92 ? 11.226 -4.556 -8.681 1.00 86.88 92 PRO A N 1
ATOM 768 C CA . PRO A 1 92 ? 12.561 -5.125 -8.753 1.00 86.88 92 PRO A CA 1
ATOM 769 C C . PRO A 1 92 ? 13.196 -5.212 -7.353 1.00 86.88 92 PRO A C 1
ATOM 771 O O . PRO A 1 92 ? 12.739 -4.529 -6.422 1.00 86.88 92 PRO A O 1
ATOM 774 N N . PRO A 1 93 ? 14.245 -6.028 -7.184 1.00 86.31 93 PRO A N 1
ATOM 775 C CA . PRO A 1 93 ? 14.958 -6.086 -5.922 1.00 86.31 93 PRO A CA 1
ATOM 776 C C . PRO A 1 93 ? 15.566 -4.726 -5.549 1.00 86.31 93 PRO A C 1
ATOM 778 O O . PRO A 1 93 ? 16.093 -4.005 -6.392 1.00 86.31 93 PRO A O 1
ATOM 781 N N . LEU A 1 94 ? 15.460 -4.391 -4.272 1.00 82.56 94 LEU A N 1
ATOM 782 C CA . LEU A 1 94 ? 16.006 -3.218 -3.616 1.00 82.56 94 LEU A CA 1
ATOM 783 C C . LEU A 1 94 ? 17.419 -3.542 -3.133 1.00 82.56 94 LEU A C 1
ATOM 785 O O . LEU A 1 94 ? 17.642 -4.570 -2.484 1.00 82.56 94 LEU A O 1
ATOM 789 N N . ASP A 1 95 ? 18.360 -2.641 -3.392 1.00 71.81 95 ASP A N 1
ATOM 790 C CA . ASP A 1 95 ? 19.664 -2.703 -2.747 1.00 71.81 95 ASP A CA 1
ATOM 791 C C . ASP A 1 95 ? 19.544 -2.165 -1.313 1.00 71.81 95 ASP A C 1
ATOM 793 O O . ASP A 1 95 ? 19.262 -0.992 -1.082 1.00 71.81 95 ASP A O 1
ATOM 797 N N . TYR A 1 96 ? 19.726 -3.043 -0.329 1.00 65.31 96 TYR A N 1
ATOM 798 C CA . TYR A 1 96 ? 19.634 -2.696 1.090 1.00 65.31 96 TYR A CA 1
ATOM 799 C C . TYR A 1 96 ? 20.959 -2.183 1.672 1.00 65.31 96 TYR A C 1
ATOM 801 O O . TYR A 1 96 ? 20.992 -1.759 2.826 1.00 65.31 96 TYR A O 1
ATOM 809 N N . ARG A 1 97 ? 22.066 -2.285 0.923 1.00 61.00 97 ARG A N 1
ATOM 810 C CA . ARG A 1 97 ? 23.421 -1.998 1.421 1.00 61.00 97 ARG A CA 1
ATOM 811 C C . ARG A 1 97 ? 23.863 -0.564 1.155 1.00 61.00 97 ARG A C 1
ATOM 813 O O . ARG A 1 97 ? 24.771 -0.094 1.835 1.00 61.00 97 ARG A O 1
ATOM 820 N N . LEU A 1 98 ? 23.255 0.106 0.177 1.00 51.16 98 LEU A N 1
ATOM 821 C CA . LEU A 1 98 ? 23.711 1.410 -0.314 1.00 51.16 98 LEU A CA 1
ATOM 822 C C . LEU A 1 98 ? 22.601 2.463 -0.447 1.00 51.16 98 LEU A C 1
ATOM 824 O O . LEU A 1 98 ? 22.929 3.625 -0.670 1.00 51.16 98 LEU A O 1
ATOM 828 N N . ASP A 1 99 ? 21.322 2.098 -0.288 1.00 60.66 99 ASP A N 1
ATOM 829 C CA . ASP A 1 99 ? 20.215 2.939 -0.752 1.00 60.66 99 ASP A CA 1
ATOM 830 C C . ASP A 1 99 ? 19.173 3.281 0.328 1.00 60.66 99 ASP A C 1
ATOM 832 O O . ASP A 1 99 ? 18.656 2.414 1.041 1.00 60.66 99 ASP A O 1
ATOM 836 N N . ASN A 1 100 ? 18.790 4.563 0.390 1.00 72.31 100 ASN A N 1
ATOM 837 C CA . ASN A 1 100 ? 17.728 5.070 1.274 1.00 72.31 100 ASN A CA 1
ATOM 838 C C . ASN A 1 100 ? 16.362 4.433 0.971 1.00 72.31 100 ASN A C 1
ATOM 840 O O . ASN A 1 100 ? 15.488 4.382 1.835 1.00 72.31 100 ASN A O 1
ATOM 844 N N . HIS A 1 101 ? 16.177 3.894 -0.232 1.00 79.94 101 HIS A N 1
ATOM 845 C CA . HIS A 1 101 ? 14.901 3.377 -0.705 1.00 79.94 101 HIS A CA 1
ATOM 846 C C . HIS A 1 101 ? 14.343 2.210 0.114 1.00 79.94 101 HIS A C 1
ATOM 848 O O . HIS A 1 101 ? 13.134 2.149 0.340 1.00 79.94 101 HIS A O 1
ATOM 854 N N . PHE A 1 102 ? 15.187 1.296 0.605 1.00 83.00 102 PHE A N 1
ATOM 855 C CA . PHE A 1 102 ? 14.704 0.227 1.484 1.00 83.00 102 PHE A CA 1
ATOM 856 C C . PHE A 1 102 ? 14.151 0.797 2.798 1.00 83.00 102 PHE A C 1
ATOM 858 O O . PHE A 1 102 ? 13.051 0.428 3.219 1.00 83.00 102 PHE A O 1
ATOM 865 N N . ALA A 1 103 ? 14.878 1.732 3.415 1.00 84.94 103 ALA A N 1
ATOM 866 C CA . ALA A 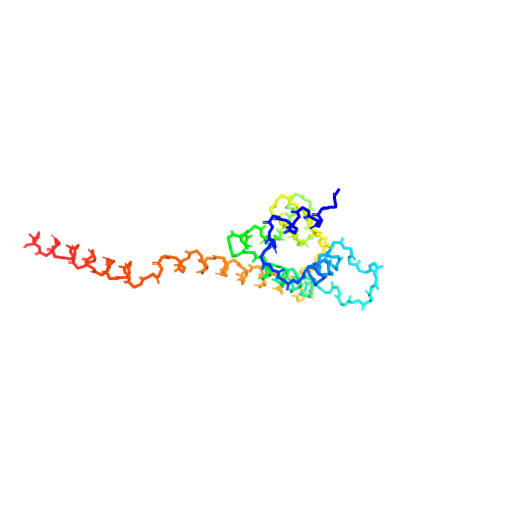1 103 ? 14.458 2.389 4.651 1.00 84.94 103 ALA A CA 1
ATOM 867 C C . ALA A 1 103 ? 13.184 3.229 4.450 1.00 84.94 103 ALA A C 1
ATOM 869 O O . ALA A 1 103 ? 12.280 3.199 5.290 1.00 84.94 103 ALA A O 1
ATOM 870 N N . GLU A 1 104 ? 13.065 3.920 3.316 1.00 86.38 104 GLU A N 1
ATOM 871 C CA . GLU A 1 104 ? 11.873 4.686 2.940 1.00 86.38 104 GLU A CA 1
ATOM 872 C C . GLU A 1 104 ? 10.639 3.783 2.812 1.00 86.38 104 GLU A C 1
ATOM 874 O O . GLU A 1 104 ? 9.601 4.052 3.422 1.00 86.38 104 GLU A O 1
ATOM 879 N N . VAL A 1 105 ? 10.750 2.662 2.091 1.00 87.31 105 VAL A N 1
ATOM 880 C CA . VAL A 1 105 ? 9.638 1.709 1.940 1.00 87.31 105 VAL A CA 1
ATOM 881 C C . VAL A 1 105 ? 9.268 1.074 3.282 1.00 87.31 105 VAL A C 1
ATOM 883 O O . VAL A 1 105 ? 8.079 0.936 3.583 1.00 87.31 105 VAL A O 1
ATOM 886 N N . CYS A 1 106 ? 10.254 0.732 4.120 1.00 88.44 106 CYS A N 1
ATOM 887 C CA . CYS A 1 106 ? 10.007 0.261 5.485 1.00 88.44 106 CYS A CA 1
ATOM 888 C C . CYS A 1 106 ? 9.210 1.285 6.297 1.00 88.44 106 CYS A C 1
ATOM 890 O O . CYS A 1 106 ? 8.210 0.930 6.921 1.00 88.44 106 CYS A O 1
ATOM 892 N N . THR A 1 107 ? 9.617 2.554 6.247 1.00 88.75 107 THR A N 1
ATOM 893 C CA . THR A 1 107 ? 8.945 3.652 6.953 1.00 88.75 107 THR A CA 1
ATOM 894 C C . THR A 1 107 ? 7.494 3.777 6.499 1.00 88.75 107 THR A C 1
ATOM 896 O O . THR A 1 107 ? 6.583 3.768 7.323 1.00 88.75 107 THR A O 1
ATOM 899 N N . MET A 1 108 ? 7.256 3.784 5.187 1.00 89.81 108 MET A N 1
ATOM 900 C CA . MET A 1 108 ? 5.906 3.872 4.626 1.00 89.81 108 MET A CA 1
ATOM 901 C C . MET A 1 108 ? 5.027 2.676 5.012 1.00 89.81 108 MET A C 1
ATOM 903 O O . MET A 1 108 ? 3.839 2.851 5.284 1.00 89.81 108 MET A O 1
ATOM 907 N N . LYS A 1 109 ? 5.597 1.465 5.080 1.00 91.19 109 LYS A N 1
ATOM 908 C CA . LYS A 1 109 ? 4.884 0.276 5.564 1.00 91.19 109 LYS A CA 1
ATOM 909 C C . LYS A 1 109 ? 4.497 0.411 7.037 1.00 91.19 109 LYS A C 1
ATOM 911 O O . LYS A 1 109 ? 3.372 0.085 7.396 1.00 91.19 109 LYS A O 1
ATOM 916 N N . VAL A 1 110 ? 5.402 0.900 7.886 1.00 90.50 110 VAL A N 1
ATOM 917 C CA . VAL A 1 110 ? 5.108 1.138 9.309 1.00 90.50 110 VAL A CA 1
ATOM 918 C C . VAL A 1 110 ? 4.003 2.182 9.466 1.00 90.50 110 VAL A C 1
ATOM 920 O O . VAL A 1 110 ? 3.052 1.939 10.204 1.00 90.50 110 VAL A O 1
ATOM 923 N N . CYS A 1 111 ? 4.078 3.297 8.735 1.00 89.12 111 CYS A N 1
ATOM 924 C CA . CYS A 1 111 ? 3.025 4.313 8.731 1.00 89.12 111 CYS A CA 1
ATOM 925 C C . CYS A 1 111 ? 1.675 3.731 8.298 1.00 89.12 111 CYS A C 1
ATOM 927 O O . CYS A 1 111 ? 0.672 3.974 8.961 1.00 89.12 111 CYS A O 1
ATOM 929 N N . GLN A 1 112 ? 1.651 2.902 7.247 1.00 90.56 112 GLN A N 1
ATOM 930 C CA . GLN A 1 112 ? 0.429 2.218 6.831 1.00 90.56 112 GLN A CA 1
ATOM 931 C C . GLN A 1 112 ? -0.152 1.348 7.955 1.00 90.56 112 GLN A C 1
ATOM 933 O O . GLN A 1 112 ? -1.344 1.453 8.240 1.00 90.56 112 GLN A O 1
ATOM 938 N N . SER A 1 113 ? 0.673 0.513 8.590 1.00 89.06 113 SER A N 1
ATOM 939 C CA . SER A 1 113 ? 0.227 -0.357 9.682 1.00 89.06 113 SER A CA 1
ATOM 940 C C . SER A 1 113 ? -0.334 0.445 10.857 1.00 89.06 113 SER A C 1
ATOM 942 O O . SER A 1 113 ? -1.343 0.057 11.438 1.00 89.06 113 SER A O 1
ATOM 944 N N . LEU A 1 114 ? 0.294 1.574 11.200 1.00 87.38 114 LEU A N 1
ATOM 945 C CA . LEU A 1 114 ? -0.205 2.472 12.241 1.00 87.38 114 LEU A CA 1
ATOM 946 C C . LEU A 1 114 ? -1.555 3.086 11.855 1.00 87.38 114 LEU A C 1
ATOM 948 O O . LEU A 1 114 ? -2.459 3.101 12.685 1.00 87.38 114 LEU A O 1
ATOM 952 N N . ASP A 1 115 ? -1.722 3.534 10.609 1.00 86.44 115 ASP A N 1
ATOM 953 C CA . ASP A 1 115 ? -3.004 4.055 10.119 1.00 86.44 115 ASP A CA 1
ATOM 954 C C . ASP A 1 115 ? -4.121 3.006 10.202 1.00 86.44 115 ASP A C 1
ATOM 956 O O . ASP A 1 115 ? -5.247 3.337 10.574 1.00 86.44 115 ASP A O 1
ATOM 960 N N . ASP A 1 116 ? -3.825 1.751 9.844 1.00 86.50 116 ASP A N 1
ATOM 961 C CA . ASP A 1 116 ? -4.787 0.647 9.930 1.00 86.50 116 ASP A CA 1
ATOM 962 C C . ASP A 1 116 ? -5.191 0.380 11.390 1.00 86.50 116 ASP A C 1
ATOM 964 O O . ASP A 1 116 ? -6.382 0.335 11.700 1.00 86.50 116 ASP A O 1
ATOM 968 N N . VAL A 1 117 ? -4.220 0.314 12.307 1.00 85.88 117 VAL A N 1
ATOM 969 C CA . VAL A 1 117 ? -4.479 0.135 13.747 1.00 85.88 117 VAL A CA 1
ATOM 970 C C . VAL A 1 117 ? -5.291 1.299 14.320 1.00 85.88 117 VAL A C 1
ATOM 972 O O . VAL A 1 117 ? -6.258 1.087 15.051 1.00 85.88 117 VAL A O 1
ATOM 975 N N . LEU A 1 118 ? -4.944 2.543 13.981 1.00 84.44 118 LEU A N 1
ATOM 976 C CA . LEU A 1 118 ? -5.682 3.720 14.441 1.00 84.44 118 LEU A CA 1
ATOM 977 C C . LEU A 1 118 ? -7.116 3.740 13.907 1.00 84.44 118 LEU A C 1
ATOM 979 O O . LEU A 1 118 ? -8.025 4.144 14.632 1.00 84.44 118 LEU A O 1
ATOM 983 N N . ALA A 1 119 ? -7.339 3.297 12.667 1.00 82.31 119 ALA A N 1
ATOM 984 C CA . ALA A 1 119 ? -8.679 3.184 12.104 1.00 82.31 119 ALA A CA 1
ATOM 985 C C . ALA A 1 119 ? -9.539 2.163 12.867 1.00 82.31 119 ALA A C 1
ATOM 987 O O . ALA A 1 119 ? -10.699 2.455 13.148 1.00 82.31 119 ALA A O 1
ATOM 988 N N . GLU A 1 120 ? -8.971 1.018 13.256 1.00 81.75 120 GLU A N 1
ATOM 989 C CA . GLU A 1 120 ? -9.665 -0.004 14.055 1.00 81.75 120 GLU A CA 1
ATOM 990 C C . GLU A 1 120 ? -9.956 0.472 15.485 1.00 81.75 120 GLU A C 1
ATOM 992 O O . GLU A 1 120 ? -11.062 0.302 16.002 1.00 81.75 120 GLU A O 1
ATOM 997 N N . ILE A 1 121 ? -8.982 1.118 16.129 1.00 81.06 121 ILE A N 1
ATOM 998 C CA . ILE A 1 121 ? -9.130 1.617 17.502 1.00 81.06 121 ILE A CA 1
ATOM 999 C C . ILE A 1 121 ? -10.099 2.803 17.562 1.00 81.06 121 ILE A C 1
ATOM 1001 O O . ILE A 1 121 ? -10.789 2.981 18.566 1.00 81.06 121 ILE A O 1
ATOM 1005 N N . ARG A 1 122 ? -10.210 3.612 16.503 1.00 75.56 122 ARG A N 1
ATOM 1006 C CA . ARG A 1 122 ? -11.139 4.751 16.462 1.00 75.56 122 ARG A CA 1
ATOM 1007 C C . ARG A 1 122 ? -12.591 4.340 16.721 1.00 75.56 122 ARG A C 1
ATOM 1009 O O . ARG A 1 122 ? -13.314 5.100 17.356 1.00 75.56 122 ARG A O 1
ATOM 1016 N N . GLU A 1 123 ? -13.008 3.153 16.287 1.00 67.19 123 GLU A N 1
ATOM 1017 C CA . GLU A 1 123 ? -14.350 2.625 16.582 1.00 67.19 123 GLU A CA 1
ATOM 1018 C C . GLU A 1 123 ? -14.533 2.259 18.065 1.00 67.19 123 GLU A C 1
ATOM 1020 O O . GLU A 1 123 ? -15.652 2.196 18.569 1.00 67.19 123 GLU A O 1
ATOM 1025 N N . GLN A 1 124 ? -13.431 2.054 18.787 1.00 68.00 124 GLN A N 1
ATOM 1026 C CA . GLN A 1 124 ? -13.414 1.733 20.213 1.00 68.00 124 GLN A CA 1
ATOM 1027 C C . GLN A 1 124 ? -13.282 2.986 21.091 1.00 68.00 124 GLN A C 1
ATOM 1029 O O . GLN A 1 124 ? -13.783 2.996 22.216 1.00 68.00 124 GLN A O 1
ATOM 1034 N N . LEU A 1 125 ? -12.671 4.058 20.576 1.00 68.75 125 LEU A N 1
ATOM 1035 C CA . LEU A 1 125 ? -12.484 5.353 21.246 1.00 68.75 125 LEU A CA 1
ATOM 1036 C C . LEU A 1 125 ? -13.733 6.247 21.163 1.00 68.75 125 LEU A C 1
ATOM 1038 O O . LEU A 1 125 ? -13.669 7.413 20.775 1.00 68.75 125 LEU A O 1
ATOM 1042 N N . THR A 1 126 ? -14.885 5.698 21.535 1.00 76.44 126 THR A N 1
ATOM 1043 C CA . THR A 1 126 ? -16.112 6.488 21.725 1.00 76.44 126 THR A CA 1
ATOM 1044 C C . THR A 1 126 ? -16.182 7.037 23.155 1.00 76.44 126 THR A C 1
ATOM 1046 O O . THR A 1 126 ? -15.715 6.357 24.080 1.00 76.44 126 THR A O 1
ATOM 1049 N N . PRO A 1 127 ? -16.769 8.229 23.378 1.00 78.19 127 PRO A N 1
ATOM 1050 C CA . PRO A 1 127 ? -17.009 8.751 24.724 1.00 78.19 127 PRO A CA 1
ATOM 1051 C C . PRO A 1 127 ? -17.743 7.750 25.623 1.00 78.19 127 PRO A C 1
ATOM 1053 O O . PRO A 1 127 ? -17.399 7.610 26.793 1.00 78.19 127 PRO A O 1
ATOM 1056 N N . GLU A 1 128 ? -18.694 6.996 25.072 1.00 81.50 128 GLU A N 1
ATOM 1057 C CA . GLU A 1 128 ? -19.478 5.992 25.790 1.00 81.50 128 GLU A CA 1
ATOM 1058 C C . GLU A 1 128 ? -18.599 4.841 26.292 1.00 81.50 128 GLU A C 1
ATOM 1060 O O . GLU A 1 128 ? -18.666 4.476 27.466 1.00 81.50 128 GLU A O 1
ATOM 1065 N N . ARG A 1 129 ? -17.715 4.305 25.438 1.00 75.56 129 ARG A N 1
ATOM 1066 C CA . ARG A 1 129 ? -16.754 3.265 25.846 1.00 75.56 129 ARG A CA 1
ATOM 1067 C C . ARG A 1 129 ? -15.720 3.776 26.838 1.00 75.56 129 ARG A C 1
ATOM 1069 O O . ARG A 1 129 ? -15.330 3.033 27.735 1.00 75.56 129 ARG A O 1
ATOM 1076 N N . TYR A 1 130 ? -15.301 5.032 26.708 1.00 78.62 130 TYR A N 1
ATOM 1077 C CA . TYR A 1 130 ? -14.415 5.659 27.683 1.00 78.62 130 TYR A CA 1
ATOM 1078 C C . TYR A 1 130 ? -15.090 5.768 29.056 1.00 78.62 130 TYR A C 1
ATOM 1080 O O . TYR A 1 130 ? -14.528 5.317 30.052 1.00 78.62 130 TYR A O 1
ATOM 1088 N N . ILE A 1 131 ? -16.321 6.287 29.107 1.00 81.62 131 ILE A N 1
ATOM 1089 C CA . ILE A 1 131 ? -17.116 6.378 30.339 1.00 81.62 131 ILE A CA 1
ATOM 1090 C C . ILE A 1 131 ? -17.312 4.986 30.952 1.00 81.62 131 ILE A C 1
ATOM 1092 O O . ILE A 1 131 ? -17.097 4.808 32.150 1.00 81.62 131 ILE A O 1
ATOM 1096 N N . GLN A 1 132 ? -17.651 3.984 30.140 1.00 80.81 132 GLN A N 1
ATOM 1097 C CA . GLN A 1 132 ? -17.844 2.616 30.612 1.00 80.81 132 GLN A CA 1
ATOM 1098 C C . GLN A 1 132 ? -16.555 1.999 31.178 1.00 80.81 132 GLN A C 1
ATOM 1100 O O . GLN A 1 132 ? -16.582 1.428 32.267 1.00 80.81 132 GLN A O 1
ATOM 1105 N N . SER A 1 133 ? -15.414 2.191 30.513 1.00 78.00 133 SER A N 1
ATOM 1106 C CA . SER A 1 133 ? -14.106 1.751 31.014 1.00 78.00 133 SER A CA 1
ATOM 1107 C C . SER A 1 133 ? -13.741 2.408 32.354 1.00 78.00 133 SER A C 1
ATOM 1109 O O . SER A 1 133 ? -13.234 1.735 33.255 1.00 78.00 133 SER A O 1
ATOM 1111 N N . GLN A 1 134 ? -14.050 3.698 32.534 1.00 79.06 134 GLN A N 1
ATOM 1112 C CA . GLN A 1 134 ? -13.838 4.390 33.811 1.00 79.06 134 GLN A CA 1
ATOM 1113 C C . GLN A 1 134 ? -14.732 3.824 34.924 1.00 79.06 134 GLN A C 1
ATOM 1115 O O . GLN A 1 134 ? -14.261 3.598 36.040 1.00 79.06 134 GLN A O 1
ATOM 1120 N N . ILE A 1 135 ? -16.004 3.538 34.627 1.00 79.19 135 ILE A N 1
ATOM 1121 C CA . ILE A 1 135 ? -16.937 2.919 35.581 1.00 79.19 135 ILE A CA 1
ATOM 1122 C C . ILE A 1 135 ? -16.448 1.522 35.994 1.00 79.19 135 ILE A C 1
ATOM 1124 O O . ILE A 1 135 ? -16.423 1.208 37.185 1.00 79.19 135 ILE A O 1
ATOM 1128 N N . GLU A 1 136 ? -16.020 0.695 35.038 1.00 79.25 136 GLU A N 1
ATOM 1129 C CA . GLU A 1 136 ? -15.510 -0.660 35.287 1.00 79.25 136 GLU A CA 1
ATOM 1130 C C . GLU A 1 136 ? -14.218 -0.650 36.122 1.00 79.25 136 GLU A C 1
ATOM 1132 O O . GLU A 1 136 ? -14.087 -1.437 37.064 1.00 79.25 136 GLU A O 1
ATOM 1137 N N . SER A 1 137 ? -13.302 0.285 35.849 1.00 74.12 137 SER A N 1
ATOM 1138 C CA . SER A 1 137 ? -12.065 0.473 36.620 1.00 74.12 137 SER A CA 1
ATOM 1139 C C . SER A 1 137 ? -12.344 0.879 38.077 1.00 74.12 137 SER A C 1
ATOM 1141 O O . SER A 1 137 ? -11.807 0.278 39.014 1.00 74.12 137 SER A O 1
ATOM 1143 N N . MET A 1 138 ? -13.265 1.825 38.299 1.00 69.19 138 MET A N 1
ATOM 1144 C CA . MET A 1 138 ? -13.672 2.242 39.649 1.00 69.19 138 MET A CA 1
ATOM 1145 C C . MET A 1 138 ? -14.423 1.136 40.411 1.00 69.19 138 MET A C 1
ATOM 1147 O O . MET A 1 138 ? -14.208 0.949 41.611 1.00 69.19 138 MET A O 1
ATOM 1151 N N . ALA A 1 139 ? -15.269 0.358 39.729 1.00 68.31 139 ALA A N 1
ATOM 1152 C CA . ALA A 1 139 ? -15.973 -0.779 40.324 1.00 68.31 139 ALA A CA 1
ATOM 1153 C C . ALA A 1 139 ? -15.023 -1.938 40.689 1.00 68.31 139 ALA A C 1
ATOM 1155 O O . ALA A 1 139 ? -15.227 -2.615 41.702 1.00 68.31 139 ALA A O 1
ATOM 1156 N N . GLY A 1 140 ? -13.973 -2.159 39.892 1.00 59.34 140 GLY A N 1
ATOM 1157 C CA . GLY A 1 140 ? -12.898 -3.109 40.188 1.00 59.34 140 GLY A CA 1
ATOM 1158 C C . GLY A 1 140 ? -12.064 -2.695 41.403 1.00 59.34 140 GLY A C 1
ATOM 1159 O O . GLY A 1 140 ? -11.808 -3.521 42.281 1.00 59.34 140 GLY A O 1
ATOM 1160 N N . ALA A 1 141 ? -11.720 -1.407 41.513 1.00 58.94 141 ALA A N 1
ATOM 1161 C CA . ALA A 1 141 ? -11.007 -0.859 42.667 1.00 58.94 141 ALA A CA 1
ATOM 1162 C C . ALA A 1 141 ? -11.811 -1.020 43.970 1.00 58.94 141 ALA A C 1
ATOM 1164 O O . ALA A 1 141 ? -11.280 -1.528 44.957 1.00 58.94 141 ALA A O 1
ATOM 1165 N N . ALA A 1 142 ? -13.112 -0.707 43.950 1.00 54.19 142 ALA A N 1
ATOM 1166 C CA . ALA A 1 142 ? -13.996 -0.832 45.113 1.00 54.19 142 ALA A CA 1
ATOM 1167 C C . ALA A 1 142 ? -14.174 -2.282 45.613 1.00 54.19 142 ALA A C 1
ATOM 1169 O O . ALA A 1 142 ? -14.419 -2.509 46.801 1.00 54.19 142 ALA A O 1
ATOM 1170 N N . LYS A 1 143 ? -14.041 -3.282 44.730 1.00 52.62 143 LYS A N 1
ATOM 1171 C CA . LYS A 1 143 ? -14.072 -4.706 45.111 1.00 52.62 143 LYS A CA 1
ATOM 1172 C C . LYS A 1 143 ? -12.781 -5.172 45.789 1.00 52.62 143 LYS A C 1
ATOM 1174 O O . LYS A 1 143 ? -12.853 -6.057 46.640 1.00 52.62 143 LYS A O 1
ATOM 1179 N N . ASN A 1 144 ? -11.634 -4.576 45.465 1.00 52.53 144 ASN A N 1
ATOM 1180 C CA . ASN A 1 144 ? -10.358 -4.902 46.110 1.00 52.53 144 ASN A CA 1
ATOM 1181 C C . ASN A 1 144 ? -10.181 -4.221 47.475 1.00 52.53 144 ASN A C 1
ATOM 1183 O O . ASN A 1 144 ? -9.531 -4.791 48.342 1.00 52.53 144 ASN A O 1
ATOM 1187 N N . THR A 1 145 ? -10.805 -3.064 47.718 1.00 50.09 145 THR A N 1
ATOM 1188 C CA . THR A 1 145 ? -10.727 -2.373 49.025 1.00 50.09 145 THR A CA 1
ATOM 1189 C C . THR A 1 145 ? -11.604 -3.002 50.115 1.00 50.09 145 THR A C 1
ATOM 1191 O O . THR A 1 145 ? -11.429 -2.704 51.287 1.00 50.09 145 THR A O 1
ATOM 1194 N N . ARG A 1 146 ? -12.559 -3.875 49.762 1.00 49.34 146 ARG A N 1
ATOM 1195 C CA . ARG A 1 146 ? -13.411 -4.603 50.729 1.00 49.34 146 ARG A CA 1
ATOM 1196 C C . ARG A 1 146 ? -12.858 -5.974 51.144 1.00 49.34 146 ARG A C 1
ATOM 1198 O O . ARG A 1 146 ? -13.543 -6.708 51.849 1.00 49.34 146 ARG A O 1
ATOM 1205 N N . ARG A 1 147 ? -11.665 -6.349 50.670 1.00 47.44 147 ARG A N 1
ATOM 1206 C CA . ARG A 1 147 ? -11.016 -7.645 50.950 1.00 47.44 147 ARG A CA 1
ATOM 1207 C C . ARG A 1 147 ? -9.811 -7.558 51.896 1.00 47.44 147 ARG A C 1
ATOM 1209 O O . ARG A 1 147 ? -9.133 -8.566 52.070 1.00 47.44 147 ARG A O 1
ATOM 1216 N N . THR A 1 148 ? -9.567 -6.399 52.502 1.00 44.69 148 THR A N 1
ATOM 1217 C CA . THR A 1 148 ? -8.546 -6.183 53.542 1.00 44.69 148 THR A CA 1
ATOM 1218 C C . THR A 1 148 ? -9.193 -5.873 54.873 1.00 44.69 148 THR A C 1
ATOM 1220 O O . THR A 1 148 ? -10.092 -5.001 54.859 1.00 44.69 148 THR A O 1
#

pLDDT: mean 80.87, std 12.3, range [44.69, 96.19]

Foldseek 3Di:
DDPLVVCCVPWQVPFPPSVVLVVLLCCQQPPPPPDPDDPQLLVSLVSLVVNLVNTDLVQSVQWAKDWDADPVVRFAIKIWTGRNVDTSHIDDHDDPPDDCRVVSSVVSNVVSVVVVVCSVCVVCPDPVNVVVVVVVVVVVVVVVVVPD

Secondary structure (DSSP, 8-state):
--HHHHHHHHH-TT-S-HHHHHHHHHHHHSTTSSS-----HHHHHHHHHHHHHHS-GGGGGGEEEEEE--TTTTPPPEEEEEETTEEEEEPPPP-TTT-HHHHHHHHHHHHHHHHHHHHHHHTT--HHHHHHHHHHHHHHHHHHTT--

Sequence (148 aa):
MGLIDRLYDRFFRQGGKRAAITRLYRQLSQPGAREPHDLTPTTMVARFMQLRAYANSEYRKLFQLSLRYDPLEQAPWSYLMQIGDYQIYQSPPLDYRLDNHFAEVCTMKVCQSLDDVLAEIREQLTPERYIQSQIESMAGAAKNTRRT

Radius of gyration: 21.3 Å; chains: 1; bounding box: 43×30×75 Å